Protein AF-A0A510WXP6-F1 (afdb_monomer_lite)

Sequence (63 aa):
MFGEEILNAKQLVKKLGISKSYLYELLEIGLPYRQLGNKGRKYYVYEEVTKWIFENLGESDVS

Secondary structure (DSSP, 8-state):
-----EEEHHHHHHHHT--HHHHHHHHHTT---EESSTTPPEEEEHHHHHHHHHHHHSTTS--

Foldseek 3Di:
DDDQPKAALVRLCVVVVHDSVVVVVCVVVPQDWDADPPPGGIIDRNVSRVVCCCVPVVVPDDD

Radius of gyration: 12.39 Å; chains: 1; bounding box: 26×28×35 Å

Structure (mmCIF, N/CA/C/O backbone):
data_AF-A0A510WXP6-F1
#
_entry.id   AF-A0A510WXP6-F1
#
loop_
_atom_site.group_PDB
_atom_site.id
_atom_site.type_symbol
_atom_site.label_atom_id
_atom_site.label_alt_id
_atom_site.label_comp_id
_atom_site.label_asym_id
_atom_site.label_entity_id
_atom_site.label_seq_id
_atom_site.pdbx_PDB_ins_code
_atom_site.Cartn_x
_atom_site.Cartn_y
_atom_site.Cartn_z
_atom_site.occupancy
_atom_site.B_iso_or_equiv
_atom_site.auth_seq_id
_atom_site.auth_comp_id
_atom_site.auth_asym_id
_atom_site.auth_atom_id
_atom_site.pdbx_PDB_model_num
ATOM 1 N N . MET A 1 1 ? -6.840 -18.225 -6.208 1.00 41.28 1 MET A N 1
ATOM 2 C CA . MET A 1 1 ? -7.013 -17.771 -7.606 1.00 41.28 1 MET A CA 1
ATOM 3 C C . MET A 1 1 ? -5.718 -17.054 -7.958 1.00 41.28 1 MET A C 1
ATOM 5 O O . MET A 1 1 ? -5.422 -16.056 -7.323 1.00 41.28 1 MET A O 1
ATOM 9 N N . PHE A 1 2 ? -4.872 -17.662 -8.794 1.00 48.53 2 PHE A N 1
ATOM 10 C CA . PHE A 1 2 ? -3.467 -17.269 -8.968 1.00 48.53 2 PHE A CA 1
ATOM 11 C C . PHE A 1 2 ? -3.334 -16.026 -9.853 1.00 48.53 2 PHE A C 1
ATOM 13 O O . PHE A 1 2 ? -3.364 -16.114 -11.077 1.00 48.53 2 PHE A O 1
ATOM 20 N N . GLY A 1 3 ? -3.176 -14.877 -9.214 1.00 55.75 3 GLY A N 1
ATOM 21 C CA . GLY A 1 3 ? -2.710 -13.649 -9.833 1.00 55.75 3 GLY A CA 1
ATOM 22 C C . GLY A 1 3 ? -2.294 -12.709 -8.719 1.00 55.75 3 GLY A C 1
ATOM 23 O O . GLY A 1 3 ? -3.158 -12.215 -8.001 1.00 55.75 3 GLY A O 1
ATOM 24 N N . GLU A 1 4 ? -0.988 -12.503 -8.546 1.00 66.81 4 GLU A N 1
ATOM 25 C CA . GLU A 1 4 ? -0.480 -11.440 -7.680 1.00 66.81 4 GLU A CA 1
ATOM 26 C C . GLU A 1 4 ? -1.097 -10.126 -8.167 1.00 66.81 4 GLU A C 1
ATOM 28 O O . GLU A 1 4 ? -0.782 -9.635 -9.254 1.00 66.81 4 GLU A O 1
ATOM 33 N N . GLU A 1 5 ? -2.049 -9.583 -7.412 1.00 88.75 5 GLU A N 1
ATOM 34 C CA . GLU A 1 5 ? -2.713 -8.356 -7.818 1.00 88.75 5 GLU A CA 1
ATOM 35 C C . GLU A 1 5 ? -1.763 -7.186 -7.575 1.00 88.75 5 GLU A C 1
ATOM 37 O O . GLU A 1 5 ? -1.587 -6.711 -6.451 1.00 88.75 5 GLU A O 1
ATOM 42 N N . ILE A 1 6 ? -1.117 -6.753 -8.656 1.00 92.75 6 ILE A N 1
ATOM 43 C CA . ILE A 1 6 ? -0.175 -5.642 -8.649 1.00 92.75 6 ILE A CA 1
ATOM 44 C C . ILE A 1 6 ? -0.945 -4.331 -8.783 1.00 92.75 6 ILE A C 1
ATOM 46 O O . ILE A 1 6 ? -1.585 -4.051 -9.798 1.00 92.75 6 ILE A O 1
ATOM 50 N N . LEU A 1 7 ? -0.835 -3.496 -7.758 1.00 93.75 7 LEU A N 1
ATOM 51 C CA . LEU A 1 7 ? -1.539 -2.230 -7.638 1.00 93.75 7 LEU A CA 1
ATOM 52 C C . LEU A 1 7 ? -0.554 -1.068 -7.592 1.00 93.75 7 LEU A C 1
ATOM 54 O O . LEU A 1 7 ? 0.512 -1.144 -6.987 1.00 93.75 7 LEU A O 1
ATOM 58 N N . ASN A 1 8 ? -0.929 0.060 -8.186 1.00 93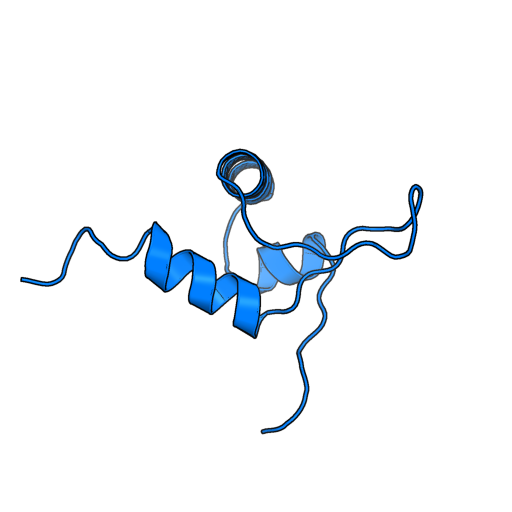.81 8 ASN A N 1
ATOM 59 C CA . ASN A 1 8 ? -0.286 1.333 -7.870 1.00 93.81 8 ASN A CA 1
ATOM 60 C C . ASN A 1 8 ? -0.863 1.929 -6.573 1.00 93.81 8 ASN A C 1
ATOM 62 O O . ASN A 1 8 ? -1.921 1.514 -6.102 1.00 93.81 8 ASN A O 1
ATOM 66 N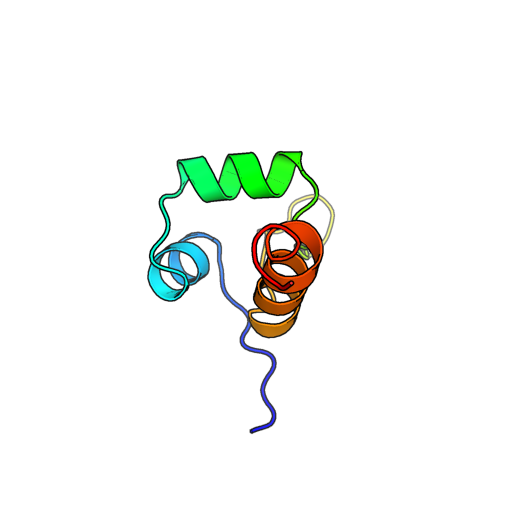 N . ALA A 1 9 ? -0.219 2.968 -6.035 1.00 92.69 9 ALA A N 1
ATOM 67 C CA . ALA A 1 9 ? -0.648 3.613 -4.790 1.00 92.69 9 ALA A CA 1
ATOM 68 C C . ALA A 1 9 ? -2.129 4.048 -4.785 1.00 92.69 9 ALA A C 1
ATOM 70 O O . ALA A 1 9 ? -2.818 3.881 -3.786 1.00 92.69 9 ALA A O 1
ATOM 71 N N . LYS A 1 10 ? -2.656 4.584 -5.899 1.00 93.31 10 LYS A N 1
ATOM 72 C CA . LYS A 1 10 ? -4.069 5.004 -5.969 1.00 93.31 10 LYS A CA 1
ATOM 73 C C . LYS A 1 10 ? -5.012 3.804 -5.892 1.00 93.31 10 LYS A C 1
ATOM 75 O O . LYS A 1 10 ? -6.044 3.889 -5.232 1.00 93.31 10 LYS A O 1
ATOM 80 N N . GLN A 1 11 ? -4.674 2.716 -6.582 1.00 94.62 11 GLN A N 1
ATOM 81 C CA . GLN A 1 11 ? -5.483 1.500 -6.574 1.00 94.62 11 GLN A CA 1
ATOM 82 C C . GLN A 1 11 ? -5.429 0.810 -5.211 1.00 94.62 11 GLN A C 1
ATOM 84 O O . GLN A 1 11 ? -6.475 0.418 -4.709 1.00 94.62 11 GLN A O 1
ATOM 89 N N . LEU A 1 12 ? -4.247 0.734 -4.593 1.00 94.50 12 LEU A N 1
ATOM 90 C CA . LEU A 1 12 ? -4.066 0.142 -3.270 1.00 94.50 12 LEU A CA 1
ATOM 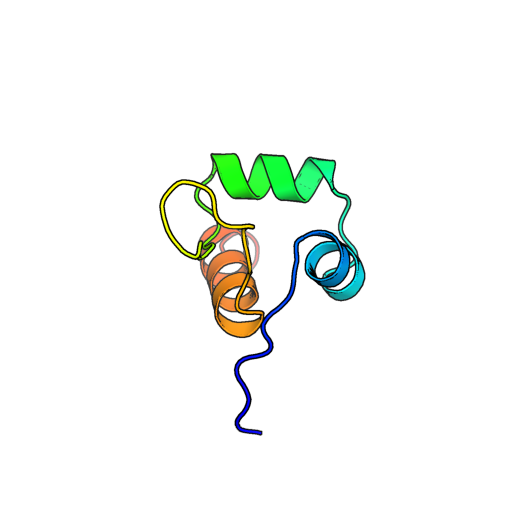91 C C . LEU A 1 12 ? -4.916 0.861 -2.217 1.00 94.50 12 LEU A C 1
ATOM 93 O O . LEU A 1 12 ? -5.696 0.222 -1.523 1.00 94.50 12 LEU A O 1
ATOM 97 N N . VAL A 1 13 ? -4.829 2.192 -2.157 1.00 95.25 13 VAL A N 1
ATOM 98 C CA . VAL A 1 13 ? -5.606 3.026 -1.223 1.00 95.25 13 VAL A CA 1
ATOM 99 C C . VAL A 1 13 ? -7.106 2.811 -1.411 1.00 95.25 13 VAL A C 1
ATOM 101 O O . VAL A 1 13 ? -7.824 2.585 -0.442 1.00 95.25 13 VAL A O 1
ATOM 104 N N . LYS A 1 14 ? -7.580 2.807 -2.666 1.00 95.38 14 LYS A N 1
ATOM 105 C CA . LYS A 1 14 ? -8.992 2.546 -2.978 1.00 95.38 14 LYS A CA 1
ATOM 106 C C . LYS A 1 14 ? -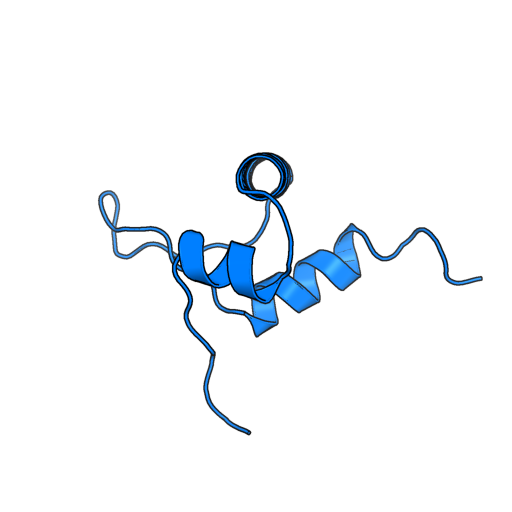9.425 1.141 -2.552 1.00 95.38 14 LYS A C 1
ATOM 108 O O . LYS A 1 14 ? -10.545 0.976 -2.087 1.00 95.38 14 LYS A O 1
ATOM 113 N N . LYS A 1 15 ? -8.561 0.143 -2.738 1.00 93.94 15 LYS A N 1
ATOM 114 C CA . LYS A 1 15 ? -8.867 -1.260 -2.445 1.00 93.94 15 LYS A CA 1
ATOM 115 C C . LYS A 1 15 ? -8.837 -1.569 -0.948 1.00 93.94 15 LYS A C 1
ATOM 117 O O . LYS A 1 15 ? -9.672 -2.331 -0.483 1.00 93.94 15 LYS A O 1
ATOM 122 N N . LEU A 1 16 ? -7.908 -0.965 -0.208 1.00 91.19 16 LEU A N 1
ATOM 123 C CA . LEU A 1 16 ? -7.817 -1.075 1.251 1.00 91.19 16 LEU A CA 1
ATOM 124 C C . LEU A 1 16 ? -8.819 -0.169 1.983 1.00 91.19 16 LEU A C 1
ATOM 126 O O . LEU A 1 16 ? -9.011 -0.332 3.180 1.00 91.19 16 LEU A O 1
ATOM 130 N N . GLY A 1 17 ? -9.439 0.797 1.296 1.00 94.38 17 GLY A N 1
ATOM 131 C CA . GLY A 1 17 ? -10.359 1.751 1.922 1.00 94.38 17 GLY A CA 1
ATOM 132 C C . GLY A 1 17 ? -9.669 2.763 2.845 1.00 94.38 17 GLY A C 1
ATOM 133 O O . GLY A 1 17 ? -10.316 3.335 3.715 1.00 94.38 17 GLY A O 1
ATOM 134 N N . ILE A 1 18 ? -8.365 2.988 2.665 1.00 93.38 18 ILE A N 1
ATOM 135 C CA . ILE A 1 18 ? -7.562 3.891 3.502 1.00 93.38 18 ILE A CA 1
ATOM 136 C C . ILE A 1 18 ? -7.387 5.261 2.840 1.00 93.38 18 ILE A C 1
ATOM 138 O O . ILE A 1 18 ? -7.786 5.477 1.696 1.00 93.38 18 ILE A O 1
ATOM 142 N N . SER A 1 19 ? -6.764 6.205 3.543 1.00 94.62 19 SER A N 1
ATOM 143 C CA . SER A 1 19 ? -6.326 7.476 2.960 1.00 94.62 19 SER A CA 1
ATOM 144 C C . SER A 1 19 ? -4.912 7.358 2.373 1.00 94.62 19 SER A C 1
ATOM 146 O O . SER A 1 19 ? -4.136 6.468 2.722 1.00 94.62 19 SER A O 1
ATOM 148 N N . LYS A 1 20 ? -4.536 8.280 1.476 1.00 93.19 20 LYS A N 1
ATOM 149 C CA . LYS A 1 20 ? -3.145 8.354 0.992 1.00 93.19 20 LYS A CA 1
ATOM 150 C C . LYS A 1 20 ? -2.160 8.721 2.098 1.00 93.19 20 LYS A C 1
ATOM 152 O O . LYS A 1 20 ? -1.033 8.255 2.041 1.00 93.19 20 LYS A O 1
ATOM 157 N N . SER A 1 21 ? -2.569 9.555 3.053 1.00 94.69 21 SER A N 1
ATOM 158 C CA . SER A 1 21 ? -1.727 9.928 4.192 1.00 94.69 21 SER A CA 1
ATOM 159 C C . SER A 1 21 ? -1.382 8.698 5.022 1.00 94.69 21 SER A C 1
ATOM 161 O O . SER A 1 21 ? -0.209 8.447 5.257 1.00 94.69 21 SER A O 1
ATOM 163 N N . TYR A 1 22 ? -2.379 7.854 5.303 1.00 93.44 22 TYR A N 1
ATOM 164 C CA . TYR A 1 22 ? -2.163 6.592 6.005 1.00 93.44 22 TYR A CA 1
ATOM 165 C C . TYR A 1 22 ? -1.234 5.652 5.226 1.00 93.44 22 TYR A C 1
ATOM 167 O O . TYR A 1 22 ? -0.359 5.029 5.806 1.00 93.44 22 TYR A O 1
ATOM 175 N N . LEU A 1 23 ? -1.328 5.601 3.890 1.00 94.25 23 LEU A N 1
ATOM 176 C CA . LEU A 1 23 ? -0.351 4.850 3.089 1.00 94.25 23 LEU A CA 1
ATOM 177 C C . LEU A 1 23 ? 1.092 5.363 3.273 1.00 94.25 23 LEU A C 1
ATOM 179 O O . LEU A 1 23 ? 2.017 4.557 3.248 1.00 94.25 23 LEU A O 1
ATOM 183 N N . TYR A 1 24 ? 1.309 6.673 3.419 1.00 93.69 24 TYR A N 1
ATOM 184 C CA . TYR A 1 24 ? 2.650 7.204 3.681 1.00 93.69 24 TYR A CA 1
ATOM 185 C C . TYR A 1 24 ? 3.145 6.833 5.077 1.00 93.69 24 TYR A C 1
ATOM 187 O O . TYR A 1 24 ? 4.280 6.387 5.188 1.00 93.69 24 TYR A O 1
ATOM 195 N N . GLU A 1 25 ? 2.288 6.914 6.093 1.00 94.06 25 GLU A N 1
ATOM 196 C CA . GLU A 1 25 ? 2.601 6.437 7.448 1.00 94.06 25 GLU A CA 1
ATOM 197 C C . GLU A 1 25 ? 2.968 4.945 7.430 1.00 94.06 25 GLU A C 1
ATOM 199 O O . GLU A 1 25 ? 4.000 4.552 7.966 1.00 94.06 25 GLU A O 1
ATOM 204 N N . LEU A 1 26 ? 2.198 4.118 6.707 1.00 93.12 26 LEU A N 1
ATOM 205 C CA . LEU A 1 26 ? 2.503 2.699 6.499 1.00 93.12 26 LEU A CA 1
ATOM 206 C C . LEU A 1 26 ? 3.878 2.495 5.832 1.00 93.12 26 LEU A C 1
ATOM 208 O O . LEU A 1 26 ? 4.627 1.589 6.187 1.00 93.12 26 LEU A O 1
ATOM 212 N N . LEU A 1 27 ? 4.246 3.331 4.860 1.00 93.38 27 LEU A N 1
ATOM 213 C CA . LEU A 1 27 ? 5.562 3.253 4.219 1.00 93.38 27 LEU A CA 1
ATOM 214 C C . LEU A 1 27 ? 6.707 3.618 5.172 1.00 93.38 27 LEU A C 1
ATOM 216 O O . LEU A 1 27 ? 7.790 3.054 5.031 1.00 93.38 27 LEU A O 1
ATOM 220 N N . GLU A 1 28 ? 6.487 4.536 6.114 1.00 93.19 28 GLU A N 1
ATOM 221 C CA . GLU A 1 28 ? 7.481 4.916 7.126 1.00 93.19 28 GLU A CA 1
ATOM 222 C C . GLU A 1 28 ? 7.742 3.787 8.128 1.00 93.19 28 GLU A C 1
ATOM 224 O O . GLU A 1 28 ? 8.885 3.584 8.533 1.00 93.19 28 GLU A O 1
ATOM 229 N N . ILE A 1 29 ? 6.716 2.998 8.455 1.00 92.12 29 ILE A N 1
ATOM 230 C CA . ILE A 1 29 ? 6.841 1.815 9.322 1.00 92.12 29 ILE A CA 1
ATOM 231 C C . ILE A 1 29 ? 7.312 0.553 8.577 1.00 92.12 29 ILE A C 1
ATOM 233 O O . ILE A 1 29 ? 7.497 -0.491 9.194 1.00 92.12 29 ILE A O 1
ATOM 237 N N . GLY A 1 30 ? 7.543 0.639 7.262 1.00 94.06 30 GLY A N 1
ATOM 238 C CA . GLY A 1 30 ? 8.157 -0.439 6.483 1.00 94.06 30 GLY A CA 1
ATOM 239 C C . GLY A 1 30 ? 7.206 -1.277 5.627 1.00 94.06 30 GLY A C 1
ATOM 240 O O . GLY A 1 30 ? 7.563 -2.400 5.272 1.00 94.06 30 GLY A O 1
ATOM 241 N N . LEU A 1 31 ? 6.035 -0.750 5.246 1.00 94.25 31 LEU A N 1
ATOM 242 C CA . LEU A 1 31 ? 5.117 -1.427 4.323 1.00 94.25 31 LEU A CA 1
ATOM 243 C C . LEU A 1 31 ? 5.851 -1.893 3.048 1.00 94.25 31 LEU A C 1
ATOM 245 O O . LEU A 1 31 ? 6.509 -1.076 2.388 1.00 94.25 31 LEU A O 1
ATOM 249 N N . PRO A 1 32 ? 5.694 -3.165 2.637 1.00 94.06 32 PRO A N 1
ATOM 250 C CA . PRO A 1 32 ? 6.353 -3.694 1.456 1.00 94.06 32 PRO A CA 1
ATOM 251 C C . PRO A 1 32 ? 5.874 -2.986 0.189 1.00 94.06 32 PRO A C 1
ATOM 253 O O . PRO A 1 32 ? 4.680 -2.835 -0.080 1.00 94.06 32 PRO A O 1
ATOM 256 N N . TYR A 1 33 ? 6.836 -2.574 -0.628 1.00 94.50 33 TYR A N 1
ATOM 257 C CA . TYR A 1 33 ? 6.608 -2.080 -1.976 1.00 94.50 33 TYR A CA 1
ATOM 258 C C . TYR A 1 33 ? 7.734 -2.553 -2.884 1.00 94.50 33 TYR A C 1
ATOM 260 O O . TYR A 1 33 ? 8.867 -2.766 -2.456 1.00 94.50 33 TYR A O 1
ATOM 268 N N . ARG A 1 34 ? 7.429 -2.671 -4.170 1.00 93.38 34 ARG A N 1
ATOM 269 C CA . ARG A 1 34 ? 8.407 -2.974 -5.209 1.00 93.38 34 ARG A CA 1
ATOM 270 C C . ARG A 1 34 ? 8.544 -1.763 -6.134 1.00 93.38 34 ARG A C 1
ATOM 272 O O . ARG A 1 34 ? 7.629 -0.945 -6.266 1.00 93.38 34 ARG A O 1
ATOM 279 N N . GLN A 1 35 ? 9.702 -1.616 -6.769 1.00 93.00 35 GLN A N 1
ATOM 280 C CA . GLN A 1 35 ? 9.987 -0.512 -7.685 1.00 93.00 35 GLN A CA 1
ATOM 281 C C . GLN A 1 35 ? 10.812 -1.026 -8.868 1.00 93.00 35 GLN A C 1
ATOM 283 O O . GLN A 1 35 ? 11.776 -1.765 -8.684 1.00 93.00 35 GLN A O 1
ATOM 288 N N . LEU A 1 36 ? 10.432 -0.661 -10.097 1.00 86.06 36 LEU A N 1
ATOM 289 C CA . LEU A 1 36 ? 11.198 -1.032 -11.294 1.00 86.06 36 LEU A CA 1
ATOM 290 C C . LEU A 1 36 ? 12.399 -0.092 -11.468 1.00 86.06 36 LEU A C 1
ATOM 292 O O . LEU A 1 36 ? 12.296 0.960 -12.099 1.00 86.06 36 LEU A O 1
ATOM 296 N N . GLY A 1 37 ? 13.535 -0.476 -10.890 1.00 84.38 37 GLY A N 1
ATOM 297 C CA . GLY A 1 37 ? 14.769 0.312 -10.906 1.00 84.38 37 GLY A CA 1
ATOM 298 C C . GLY A 1 37 ? 14.697 1.582 -10.051 1.00 84.38 37 GLY A C 1
ATOM 299 O O . GLY A 1 37 ? 13.662 1.925 -9.483 1.00 84.38 37 GLY A O 1
ATOM 300 N N . ASN A 1 38 ? 15.800 2.329 -9.995 1.00 79.25 38 ASN A N 1
ATOM 301 C CA . ASN A 1 38 ? 15.964 3.451 -9.056 1.00 79.25 38 ASN A CA 1
ATOM 302 C C . ASN A 1 38 ? 15.023 4.647 -9.310 1.00 79.25 38 ASN A C 1
ATOM 304 O O . ASN A 1 38 ? 14.840 5.487 -8.434 1.00 79.25 38 ASN A O 1
ATOM 308 N N . LYS A 1 39 ? 14.430 4.746 -10.508 1.00 84.12 39 LYS A N 1
ATOM 309 C CA . LYS A 1 39 ? 13.481 5.812 -10.895 1.00 84.12 39 LYS A CA 1
ATOM 310 C C . LYS A 1 39 ? 12.079 5.287 -11.225 1.00 84.12 39 LYS A C 1
ATOM 312 O O . LYS A 1 39 ? 11.232 6.049 -11.687 1.00 84.12 39 LYS A O 1
ATOM 317 N N . GLY A 1 40 ? 11.829 3.992 -11.023 1.00 81.81 40 GLY A N 1
ATOM 318 C CA . GLY A 1 40 ? 10.540 3.377 -11.333 1.00 81.81 40 GLY A CA 1
ATOM 319 C C . GLY A 1 40 ? 9.412 3.892 -10.451 1.00 81.81 40 GLY A C 1
ATOM 320 O O . GLY A 1 40 ? 9.641 4.445 -9.377 1.00 81.81 40 GLY A O 1
ATOM 321 N N . ARG A 1 41 ? 8.166 3.675 -10.874 1.00 86.56 41 ARG A N 1
ATOM 322 C CA . ARG A 1 41 ? 7.010 3.894 -9.997 1.00 86.56 41 ARG A CA 1
ATOM 323 C C . ARG A 1 41 ? 6.915 2.756 -8.982 1.00 86.56 41 ARG A C 1
ATOM 325 O O . ARG A 1 41 ? 7.158 1.603 -9.336 1.00 86.56 41 ARG A O 1
ATOM 332 N N . LYS A 1 42 ? 6.534 3.089 -7.746 1.00 91.19 42 LYS A N 1
ATOM 333 C CA . LYS A 1 42 ? 6.215 2.093 -6.718 1.00 91.19 42 LYS A CA 1
ATOM 334 C C . LYS A 1 42 ? 4.954 1.328 -7.107 1.00 91.19 42 LYS A C 1
ATOM 336 O O . LYS A 1 42 ? 3.966 1.933 -7.540 1.00 91.19 42 LYS A O 1
ATOM 341 N N . TYR A 1 43 ? 5.001 0.020 -6.929 1.00 93.81 43 TYR A N 1
ATOM 342 C CA . TYR A 1 43 ? 3.869 -0.879 -7.066 1.00 93.81 43 TYR A CA 1
ATOM 343 C C . TYR A 1 43 ? 3.829 -1.837 -5.880 1.00 93.81 43 TYR A C 1
ATOM 345 O O . TYR A 1 43 ? 4.827 -2.055 -5.194 1.00 93.81 43 TYR A O 1
ATOM 353 N N . TYR A 1 44 ? 2.644 -2.364 -5.628 1.00 94.69 44 TYR A N 1
ATOM 354 C CA . TYR A 1 44 ? 2.306 -3.074 -4.411 1.00 94.69 44 TYR A CA 1
ATOM 355 C C . TYR A 1 44 ? 1.637 -4.377 -4.797 1.00 94.69 44 TYR A C 1
ATOM 357 O O . TYR A 1 44 ? 0.667 -4.360 -5.554 1.00 94.69 44 TYR A O 1
ATOM 365 N N . VAL A 1 45 ? 2.147 -5.491 -4.287 1.00 94.44 45 VAL A N 1
ATOM 366 C CA . VAL A 1 45 ? 1.443 -6.766 -4.388 1.00 94.44 45 VAL A CA 1
ATOM 367 C C . VAL A 1 45 ? 0.414 -6.785 -3.270 1.00 94.44 45 VAL A C 1
ATOM 369 O O . VAL A 1 45 ? 0.770 -6.687 -2.097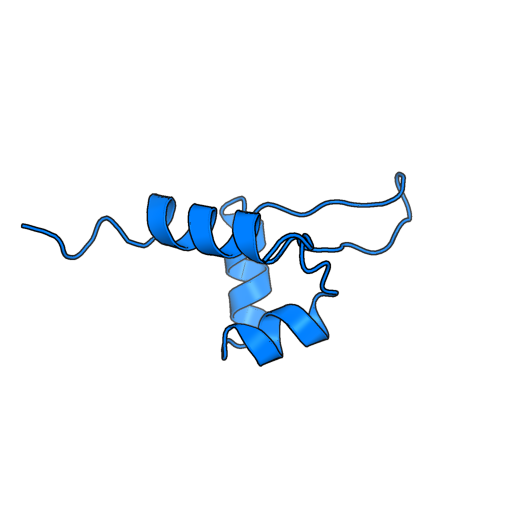 1.00 94.44 45 VAL A O 1
ATOM 372 N N . TYR A 1 46 ? -0.867 -6.845 -3.633 1.00 92.38 46 TYR A N 1
ATOM 373 C CA . TYR A 1 46 ? -1.960 -6.720 -2.672 1.00 92.38 46 TYR A CA 1
ATOM 374 C C . TYR A 1 46 ? -1.860 -7.750 -1.542 1.00 92.38 46 TYR A C 1
ATOM 376 O O . TYR A 1 46 ? -1.970 -7.381 -0.378 1.00 92.38 46 TYR A O 1
ATOM 384 N N . GLU A 1 47 ? -1.574 -9.006 -1.884 1.00 91.31 47 GLU A N 1
ATOM 385 C CA . GLU A 1 47 ? -1.436 -10.100 -0.921 1.00 91.31 47 GLU A CA 1
ATOM 386 C C . GLU A 1 47 ? -0.300 -9.843 0.082 1.00 91.31 47 GLU A C 1
ATOM 388 O O . GLU A 1 47 ? -0.537 -9.896 1.289 1.00 91.31 47 GLU A O 1
ATOM 393 N N . GLU A 1 48 ? 0.889 -9.448 -0.395 1.00 92.56 48 GLU A N 1
ATOM 394 C CA . GLU A 1 48 ? 2.029 -9.087 0.465 1.00 92.56 48 GLU A CA 1
ATOM 395 C C . GLU A 1 48 ? 1.682 -7.939 1.415 1.00 92.56 48 GLU A C 1
ATOM 397 O O . GLU A 1 48 ? 1.965 -8.015 2.608 1.00 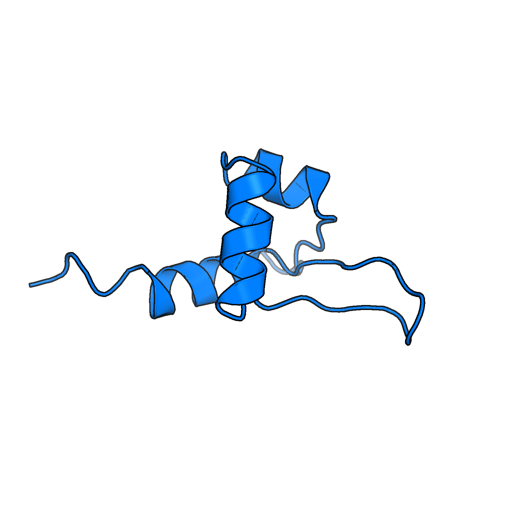92.56 48 GLU A O 1
ATOM 402 N N . VAL A 1 49 ? 1.039 -6.888 0.899 1.00 93.44 49 VAL A N 1
ATOM 403 C CA . VAL A 1 49 ? 0.637 -5.736 1.711 1.00 93.44 49 VAL A CA 1
ATOM 404 C C . VAL A 1 49 ? -0.378 -6.141 2.775 1.00 93.44 49 VAL A C 1
ATOM 406 O O . VAL A 1 49 ? -0.210 -5.780 3.935 1.00 93.44 49 VAL A O 1
ATOM 409 N N . THR A 1 50 ? -1.420 -6.893 2.414 1.00 91.88 50 THR A N 1
ATOM 410 C CA . THR A 1 50 ? -2.446 -7.317 3.379 1.00 91.88 50 THR A CA 1
ATOM 411 C C . THR A 1 50 ? -1.885 -8.241 4.449 1.00 91.88 50 THR A C 1
ATOM 413 O O . THR A 1 50 ? -2.218 -8.075 5.619 1.00 91.88 50 THR A O 1
ATOM 416 N N . LYS A 1 51 ? -0.994 -9.163 4.068 1.00 92.50 51 LYS A N 1
ATOM 417 C CA . LYS A 1 51 ? -0.307 -10.044 5.007 1.00 92.50 51 LYS A CA 1
ATOM 418 C C . LYS A 1 51 ? 0.561 -9.240 5.969 1.00 92.50 51 LYS A C 1
ATOM 420 O O . LYS A 1 51 ? 0.446 -9.418 7.173 1.00 92.50 51 LYS A O 1
ATOM 425 N N . TRP A 1 52 ? 1.357 -8.308 5.450 1.00 94.25 52 TRP A N 1
ATOM 426 C CA . TRP A 1 52 ? 2.204 -7.453 6.276 1.00 94.25 52 TRP A CA 1
ATOM 427 C C . TRP A 1 52 ? 1.384 -6.603 7.251 1.00 94.25 52 TRP A C 1
ATOM 429 O O . TRP A 1 52 ? 1.727 -6.525 8.425 1.00 94.25 52 TRP A O 1
ATOM 439 N N . ILE A 1 53 ? 0.277 -6.008 6.789 1.00 91.50 53 ILE A N 1
ATOM 440 C CA . ILE A 1 53 ? -0.648 -5.250 7.645 1.00 91.50 53 ILE A CA 1
ATOM 441 C C . ILE A 1 53 ? -1.203 -6.154 8.747 1.00 91.50 53 ILE A C 1
ATOM 443 O O . ILE A 1 53 ? -1.193 -5.766 9.907 1.00 91.50 53 ILE A O 1
ATOM 447 N N . PHE A 1 54 ? -1.655 -7.360 8.406 1.00 90.19 54 PHE A N 1
ATOM 448 C CA . PHE A 1 54 ? -2.179 -8.307 9.386 1.00 90.19 54 PHE A CA 1
ATOM 449 C C . PHE A 1 54 ? -1.121 -8.714 10.424 1.00 90.19 54 PHE A C 1
ATOM 451 O O . PHE A 1 54 ? -1.412 -8.724 11.612 1.00 90.19 54 PHE A O 1
ATOM 458 N N . GLU A 1 55 ? 0.112 -8.985 9.997 1.00 91.00 55 GLU A N 1
ATOM 459 C CA . GLU A 1 55 ? 1.202 -9.396 10.890 1.00 91.00 55 GLU A CA 1
ATOM 460 C C . GLU A 1 55 ? 1.727 -8.246 11.767 1.00 91.00 55 GLU A C 1
ATOM 462 O O . GLU A 1 55 ? 2.078 -8.482 12.912 1.00 91.00 55 GLU A O 1
ATOM 467 N N . ASN A 1 56 ? 1.769 -7.004 11.269 1.00 88.69 56 ASN A N 1
ATOM 468 C CA . ASN A 1 56 ? 2.390 -5.875 11.986 1.00 88.69 56 ASN A CA 1
ATOM 469 C C . ASN A 1 56 ? 1.386 -4.972 12.719 1.00 88.69 56 ASN A C 1
ATOM 471 O O . ASN A 1 56 ? 1.769 -4.237 13.623 1.00 88.69 56 ASN A O 1
ATOM 475 N N . LEU A 1 57 ? 0.115 -4.977 12.310 1.00 83.06 57 LEU A N 1
ATOM 476 C CA . LEU A 1 57 ? -0.944 -4.138 12.887 1.00 83.06 57 LEU A CA 1
ATOM 477 C C . LEU A 1 57 ? -2.081 -4.970 13.500 1.00 83.06 57 LEU A C 1
ATOM 479 O O . LEU A 1 57 ? -2.933 -4.412 14.187 1.00 83.06 57 LEU A O 1
ATOM 483 N N . GLY A 1 58 ? -2.110 -6.285 13.257 1.00 68.06 58 GLY A N 1
ATOM 484 C CA . GLY A 1 58 ? -3.099 -7.212 13.815 1.00 68.06 58 GLY A CA 1
ATOM 485 C C . GLY A 1 58 ? -2.762 -7.757 15.208 1.00 68.06 58 GLY A C 1
ATOM 486 O O . GLY A 1 58 ? -3.647 -8.318 15.850 1.00 68.06 58 GLY A O 1
ATOM 487 N N . GLU A 1 59 ? -1.549 -7.547 15.734 1.00 55.50 59 GLU A N 1
ATOM 488 C CA . GLU A 1 59 ? -1.173 -7.898 17.120 1.00 55.50 59 GLU A CA 1
ATOM 489 C C . GLU A 1 59 ? -1.678 -6.863 18.150 1.00 55.50 59 GLU A C 1
ATOM 491 O O . GLU A 1 59 ? -0.941 -6.360 18.996 1.00 55.50 59 GLU A O 1
ATOM 496 N N . SER A 1 60 ? -2.957 -6.495 18.090 1.00 55.72 60 SER A N 1
ATOM 497 C CA . SER A 1 60 ? -3.598 -5.735 19.177 1.00 55.72 60 SER A CA 1
ATOM 498 C C . SER A 1 60 ? -4.962 -6.266 19.599 1.00 55.72 60 SER A C 1
ATOM 500 O O . SER A 1 60 ? -5.511 -5.744 20.560 1.00 55.72 60 SER A O 1
ATOM 502 N N . ASP A 1 61 ? -5.494 -7.315 18.964 1.00 50.12 61 ASP A N 1
ATOM 503 C CA . ASP A 1 61 ? -6.759 -7.906 19.416 1.00 50.12 61 ASP A CA 1
ATOM 504 C C . ASP A 1 61 ? -6.883 -9.383 19.007 1.00 50.12 61 ASP A C 1
ATOM 506 O O . ASP A 1 61 ? -7.705 -9.763 18.182 1.00 50.12 61 ASP A O 1
ATOM 510 N N . VAL A 1 62 ? -6.024 -10.238 19.564 1.00 50.03 62 VAL A N 1
ATOM 511 C CA . VAL A 1 62 ? -6.310 -11.673 19.715 1.00 50.03 62 VAL A CA 1
ATOM 512 C C . VAL A 1 62 ? -5.617 -12.205 20.971 1.00 50.03 62 VAL A C 1
ATOM 514 O O . VAL A 1 62 ? -4.504 -12.709 20.906 1.00 50.03 62 VAL A O 1
ATOM 517 N N . SER A 1 63 ? -6.361 -12.072 22.079 1.00 40.41 63 SER A N 1
ATOM 518 C CA . SER A 1 63 ? -6.476 -12.990 23.236 1.00 40.41 63 SER A CA 1
ATOM 519 C C . SER A 1 63 ? -5.224 -13.357 24.035 1.00 40.41 63 SER A C 1
ATOM 521 O O . SER A 1 63 ? -4.388 -14.136 23.536 1.00 40.41 63 SER A O 1
#

Organism: NCBI:txid1606

pLDDT: mean 85.75, std 14.93, range [40.41, 95.38]

InterPro domains:
  IPR009061 Putative DNA-binding domain superfamily [SSF46955] (6-56)
  IPR036388 Winged helix-like DNA-binding domain superfamily [G3DSA:1.10.10.10] (6-61)